Protein AF-A0A1G0XES2-F1 (afdb_monomer_lite)

Foldseek 3Di:
DFAAEPVNLVVCVVQLLVLLVVLVPDDLVPPLLQAEEEAADLVCVSSVSSVNSVLVVLVAHYDYQVVPPVADSDDDPVCVVVLLVSLVSHLAYEYEAEVCRVVDPCRVVSVVSRCVSDQLRYEYHYYYNGGPDDPDDPVNLCHWYWGQDPVRATFIGGSPDPDTDGSSCSSGDSDPPPDD

Secondary structure (DSSP, 8-state):
-B-EEHHHHHHTHHHHHHHHHHHHTS-GGGGGGGEEEEE--TT-HHHHHHHHHHHHHTT-EEE-GGG-TTS-SS--HHHHHHHHHHHHHSSEEEEEE-TTGGG-SSHHHHHHHHGGG-TTTEEEEEEESSTT-----GGGGGSEEEEE-TTS-EEEE-TT-SSPEEHHHHHH-S------

Structure (mmCIF, N/CA/C/O backbone):
data_AF-A0A1G0XES2-F1
#
_entry.id   AF-A0A1G0XES2-F1
#
loop_
_atom_site.group_PDB
_atom_site.id
_atom_site.type_symbol
_atom_site.label_atom_id
_atom_site.label_alt_id
_atom_site.label_comp_id
_atom_site.label_asym_id
_atom_site.label_entity_id
_atom_site.label_seq_id
_atom_site.pdbx_PDB_ins_code
_atom_site.Cartn_x
_atom_site.Cartn_y
_atom_site.Cartn_z
_atom_site.occupancy
_atom_site.B_iso_or_equiv
_atom_site.auth_seq_id
_atom_site.auth_comp_id
_atom_site.auth_asym_id
_atom_site.auth_atom_id
_atom_site.pdbx_PDB_model_num
ATOM 1 N N . MET A 1 1 ? -3.838 10.984 14.958 1.00 68.31 1 MET A N 1
ATOM 2 C CA . MET A 1 1 ? -4.054 10.019 13.854 1.00 68.31 1 MET A CA 1
ATOM 3 C C . MET A 1 1 ? -3.359 8.738 14.269 1.00 68.31 1 MET A C 1
ATOM 5 O O . MET A 1 1 ? -2.354 8.855 14.949 1.00 68.31 1 MET A O 1
ATOM 9 N N . ALA A 1 2 ? -3.888 7.555 13.957 1.00 83.44 2 ALA A N 1
ATOM 10 C CA . ALA A 1 2 ? -3.233 6.303 14.342 1.00 83.44 2 ALA A CA 1
ATOM 11 C C . ALA A 1 2 ? -2.832 5.511 13.093 1.00 83.44 2 ALA A C 1
ATOM 13 O O . ALA A 1 2 ? -3.664 5.264 12.220 1.00 83.44 2 ALA A O 1
ATOM 14 N N . TYR A 1 3 ? -1.556 5.140 13.014 1.00 90.44 3 TYR A N 1
ATOM 15 C CA . TYR A 1 3 ? -0.950 4.490 11.850 1.00 90.44 3 TYR A CA 1
ATOM 16 C C . TYR A 1 3 ? -0.703 2.992 12.065 1.00 90.44 3 TYR A C 1
ATOM 18 O O . TYR A 1 3 ? -0.857 2.468 13.174 1.00 90.44 3 TYR A O 1
ATOM 26 N N . LEU A 1 4 ? -0.318 2.301 10.988 1.00 92.38 4 LEU A N 1
ATOM 27 C CA . LEU A 1 4 ? 0.080 0.896 11.032 1.00 92.38 4 LEU A CA 1
ATOM 28 C C . LEU A 1 4 ? 1.401 0.766 11.783 1.00 92.38 4 LEU A C 1
ATOM 30 O O . LEU A 1 4 ? 2.346 1.501 11.503 1.00 92.38 4 LEU A O 1
ATOM 34 N N . THR A 1 5 ? 1.467 -0.167 12.733 1.00 93.19 5 THR A N 1
ATOM 35 C CA . THR A 1 5 ? 2.674 -0.382 13.534 1.00 93.19 5 THR A CA 1
ATOM 36 C C . THR A 1 5 ? 3.339 -1.717 13.252 1.00 93.19 5 THR A C 1
ATOM 38 O O . THR A 1 5 ? 2.673 -2.693 12.898 1.00 93.19 5 THR A O 1
ATOM 41 N N . PHE A 1 6 ? 4.655 -1.777 13.466 1.00 91.94 6 PHE A N 1
ATOM 42 C CA . PHE A 1 6 ? 5.394 -3.043 13.446 1.00 91.94 6 PHE A CA 1
ATOM 43 C C . PHE A 1 6 ? 4.804 -4.047 14.441 1.00 91.94 6 PHE A C 1
ATOM 45 O O . PHE A 1 6 ? 4.572 -5.195 14.079 1.00 91.94 6 PHE A O 1
ATOM 52 N N . ASP A 1 7 ? 4.466 -3.602 15.654 1.00 92.75 7 ASP A N 1
ATOM 53 C CA . ASP A 1 7 ? 3.835 -4.445 16.674 1.00 92.75 7 ASP A CA 1
ATOM 54 C C . ASP A 1 7 ? 2.510 -5.047 16.205 1.00 92.75 7 ASP A C 1
ATOM 56 O O . ASP A 1 7 ? 2.271 -6.236 16.406 1.00 92.75 7 ASP A O 1
ATOM 60 N N . TYR A 1 8 ? 1.667 -4.257 15.532 1.00 92.81 8 TYR A N 1
ATOM 61 C CA . TYR A 1 8 ? 0.403 -4.745 14.984 1.00 92.81 8 TYR A CA 1
ATOM 62 C C . TYR A 1 8 ? 0.630 -5.860 13.956 1.00 92.81 8 TYR A C 1
ATOM 64 O O . TYR A 1 8 ? -0.039 -6.892 14.005 1.00 92.81 8 TYR A O 1
ATOM 72 N N . LEU A 1 9 ? 1.592 -5.676 13.048 1.00 94.19 9 LEU A N 1
ATOM 73 C CA . LEU A 1 9 ? 1.933 -6.682 12.040 1.00 94.19 9 LEU A CA 1
ATOM 74 C C . LEU A 1 9 ? 2.565 -7.928 12.671 1.00 94.19 9 LEU A C 1
ATOM 76 O O . LEU A 1 9 ? 2.219 -9.045 12.299 1.00 94.19 9 LEU A O 1
ATOM 80 N N . ASN A 1 10 ? 3.446 -7.755 13.656 1.00 92.62 10 ASN A N 1
ATOM 81 C CA . ASN A 1 10 ? 4.134 -8.856 14.327 1.00 92.62 10 ASN A CA 1
ATOM 82 C C . ASN A 1 10 ? 3.172 -9.723 15.145 1.00 92.62 10 ASN A C 1
ATOM 84 O O . ASN A 1 10 ? 3.224 -10.948 15.043 1.00 92.62 10 ASN A O 1
ATOM 88 N N . GLN A 1 11 ? 2.248 -9.110 15.891 1.00 93.75 11 GLN A N 1
ATOM 89 C CA . GLN A 1 11 ? 1.228 -9.829 16.664 1.00 93.75 11 GLN A CA 1
ATOM 90 C C . GLN A 1 11 ? 0.288 -10.655 15.778 1.00 93.75 11 GLN A C 1
ATOM 92 O O . GLN A 1 11 ? -0.232 -11.679 16.217 1.00 93.75 11 GLN A O 1
ATOM 97 N N . ARG A 1 12 ? 0.076 -10.227 14.528 1.00 94.81 12 ARG A N 1
ATOM 98 C CA . ARG A 1 12 ? -0.816 -10.889 13.564 1.00 94.81 12 ARG A CA 1
ATOM 99 C C . ARG A 1 12 ? -0.072 -11.698 12.496 1.00 94.81 12 ARG A C 1
ATOM 101 O O . ARG A 1 12 ? -0.717 -12.262 11.621 1.00 94.81 12 ARG A O 1
ATOM 108 N N . SER A 1 13 ? 1.257 -11.791 12.577 1.00 92.19 13 SER A N 1
ATOM 109 C CA . SER A 1 13 ? 2.140 -12.330 11.529 1.00 92.19 13 SER A CA 1
ATOM 110 C C . SER A 1 13 ? 1.703 -13.702 11.002 1.00 92.19 13 SER A C 1
ATOM 112 O O . SER A 1 13 ? 1.692 -13.908 9.795 1.00 92.19 13 SER A O 1
ATOM 114 N N . GLY A 1 14 ? 1.271 -14.621 11.877 1.00 91.06 14 GLY A N 1
ATOM 115 C CA . GLY A 1 14 ? 0.780 -15.941 11.457 1.00 91.06 14 GLY A CA 1
ATOM 116 C C . GLY A 1 14 ? -0.432 -15.865 10.521 1.00 91.06 14 GLY A C 1
ATOM 117 O O . GLY A 1 14 ? -0.387 -16.395 9.418 1.00 91.06 14 GLY A O 1
ATOM 118 N N . ILE A 1 15 ? -1.471 -15.131 10.931 1.00 92.12 15 ILE A N 1
ATOM 119 C CA . ILE A 1 15 ? -2.714 -14.971 10.158 1.00 92.12 15 ILE A CA 1
ATOM 120 C C . ILE A 1 15 ? -2.451 -14.178 8.870 1.00 92.12 15 ILE A C 1
ATOM 122 O O . ILE A 1 15 ? -2.972 -14.515 7.813 1.00 92.12 15 ILE A O 1
ATOM 126 N N . LEU A 1 16 ? -1.608 -13.142 8.936 1.00 92.56 16 LEU A N 1
ATOM 127 C CA . LEU A 1 16 ? -1.286 -12.316 7.770 1.00 92.56 16 LEU A CA 1
ATOM 128 C C . LEU A 1 16 ? -0.490 -13.093 6.713 1.00 92.56 16 LEU A C 1
ATOM 130 O O . LEU A 1 16 ? -0.728 -12.910 5.522 1.00 92.56 16 LEU A O 1
ATOM 134 N N . LYS A 1 17 ? 0.423 -13.977 7.128 1.00 88.69 17 LYS A N 1
ATOM 135 C CA . LYS A 1 17 ? 1.141 -14.868 6.207 1.00 88.69 17 LYS A CA 1
ATOM 136 C C . LYS A 1 17 ? 0.213 -15.895 5.571 1.00 88.69 17 LYS A C 1
ATOM 138 O O . LYS A 1 17 ? 0.288 -16.094 4.367 1.00 88.69 17 LYS A O 1
ATOM 143 N N . GLU A 1 18 ? -0.700 -16.471 6.345 1.00 87.25 18 GLU A N 1
ATOM 144 C CA . GLU A 1 18 ? -1.714 -17.384 5.814 1.00 87.25 18 GLU A CA 1
ATOM 145 C C . GLU A 1 18 ? -2.629 -16.675 4.799 1.00 87.25 18 GLU A C 1
ATOM 147 O O . GLU A 1 18 ? -2.887 -17.192 3.714 1.00 87.25 18 GLU A O 1
ATOM 152 N N . ALA A 1 19 ? -3.077 -15.452 5.104 1.00 85.19 19 ALA A N 1
ATOM 153 C CA . ALA A 1 19 ? -3.849 -14.630 4.171 1.00 85.19 19 ALA A CA 1
ATOM 154 C C . ALA A 1 19 ? -3.066 -14.338 2.879 1.00 85.19 19 ALA A C 1
ATOM 156 O O . ALA A 1 19 ? -3.638 -14.407 1.788 1.00 85.19 19 ALA A O 1
ATOM 157 N N . PHE A 1 20 ? -1.763 -14.063 3.009 1.00 84.00 20 PHE A N 1
ATOM 158 C CA . PHE A 1 20 ? -0.848 -13.881 1.887 1.00 84.00 20 PHE A CA 1
ATOM 159 C C . PHE A 1 20 ? -0.747 -15.117 0.992 1.00 84.00 20 PHE A C 1
ATOM 161 O O . PHE A 1 20 ? -0.951 -15.009 -0.218 1.00 84.00 20 PHE A O 1
ATOM 168 N N . GLU A 1 21 ? -0.494 -16.282 1.582 1.00 82.94 21 GLU A N 1
ATOM 169 C CA . GLU A 1 21 ? -0.349 -17.558 0.874 1.00 82.94 21 GLU A CA 1
ATOM 170 C C . GLU A 1 21 ? -1.656 -18.002 0.202 1.00 82.94 21 GLU A C 1
ATOM 172 O O . GLU A 1 21 ? -1.666 -18.420 -0.955 1.00 82.94 21 GLU A O 1
ATOM 177 N N . ASN A 1 22 ? -2.791 -17.841 0.884 1.00 76.88 22 ASN A N 1
ATOM 178 C CA . ASN A 1 22 ? -4.092 -18.217 0.336 1.00 76.88 22 ASN A CA 1
ATOM 179 C C . ASN A 1 22 ? -4.499 -17.347 -0.860 1.00 76.88 22 ASN A C 1
ATOM 181 O O . ASN A 1 22 ? -5.177 -17.832 -1.766 1.00 76.88 22 ASN A O 1
ATOM 185 N N . ARG A 1 23 ? -4.109 -16.062 -0.882 1.00 68.75 23 ARG A N 1
ATOM 186 C CA . ARG A 1 23 ? -4.413 -15.165 -2.008 1.00 68.75 23 ARG A CA 1
ATOM 187 C C . ARG A 1 23 ? -3.409 -15.226 -3.147 1.00 68.75 23 ARG A C 1
ATOM 189 O O . ARG A 1 23 ? -3.826 -15.007 -4.280 1.00 68.75 23 ARG A O 1
ATOM 196 N N . SER A 1 24 ? -2.134 -15.515 -2.888 1.00 60.09 24 SER A N 1
ATOM 197 C CA . SER A 1 24 ? -1.142 -15.700 -3.956 1.00 60.09 24 SER A CA 1
ATOM 198 C C . SER A 1 24 ? -1.449 -16.919 -4.835 1.00 60.09 24 SER A C 1
ATOM 200 O O . SER A 1 24 ? -1.002 -16.972 -5.976 1.00 60.09 24 SER A O 1
ATOM 202 N N . MET A 1 25 ? -2.270 -17.853 -4.340 1.00 50.31 25 MET A N 1
ATOM 203 C CA . MET A 1 25 ? -2.767 -19.011 -5.087 1.00 50.31 25 MET A CA 1
ATOM 204 C C . MET A 1 25 ? -3.908 -18.687 -6.078 1.00 50.31 25 MET A C 1
ATOM 206 O O . MET A 1 25 ? -4.251 -19.533 -6.904 1.00 50.31 25 MET A O 1
ATOM 210 N N . TYR A 1 26 ? -4.508 -17.489 -6.035 1.00 52.50 26 TYR A N 1
ATOM 211 C CA . TYR A 1 26 ? -5.476 -17.061 -7.052 1.00 52.50 26 TYR A CA 1
ATOM 212 C C . TYR A 1 26 ? -4.728 -16.527 -8.277 1.00 52.50 26 TYR A C 1
ATOM 214 O O . TYR A 1 26 ? -3.913 -15.613 -8.153 1.00 52.50 26 TYR A O 1
ATOM 222 N N . ASN A 1 27 ? -5.028 -17.066 -9.466 1.00 50.72 27 ASN A N 1
ATOM 223 C CA . ASN A 1 27 ? -4.492 -16.552 -10.727 1.00 50.72 27 ASN A CA 1
ATOM 224 C C . ASN A 1 27 ? -4.812 -15.059 -10.836 1.00 50.72 27 ASN A C 1
ATOM 226 O O . ASN A 1 27 ? -5.971 -14.657 -10.944 1.00 50.72 27 ASN A O 1
ATOM 230 N N . PHE A 1 28 ? -3.769 -14.232 -10.805 1.00 54.94 28 PHE A N 1
ATOM 231 C CA . PHE A 1 28 ? -3.894 -12.780 -10.865 1.00 54.94 28 PHE A CA 1
ATOM 232 C C . PHE A 1 28 ? -4.566 -12.297 -12.166 1.00 54.94 28 PHE A C 1
ATOM 234 O O . PHE A 1 28 ? -5.020 -11.151 -12.205 1.00 54.94 28 PHE A O 1
ATOM 241 N N . ASP A 1 29 ? -4.659 -13.141 -13.198 1.00 53.06 29 ASP A N 1
ATOM 242 C CA . ASP A 1 29 ? -5.157 -12.828 -14.545 1.00 53.06 29 ASP A CA 1
ATOM 243 C C . ASP A 1 29 ? -6.585 -12.249 -14.599 1.00 53.06 29 ASP A C 1
ATOM 245 O O . ASP A 1 29 ? -6.855 -11.416 -15.460 1.00 53.06 29 ASP A O 1
ATOM 249 N N . ASP A 1 30 ? -7.478 -12.573 -13.656 1.00 49.09 30 ASP A N 1
ATOM 250 C CA . ASP A 1 30 ? -8.887 -12.134 -13.726 1.00 49.09 30 ASP A CA 1
ATOM 251 C C . ASP A 1 30 ? -9.141 -10.676 -13.272 1.00 49.09 30 ASP A C 1
ATOM 253 O O . ASP A 1 30 ? -10.228 -10.138 -13.488 1.00 49.09 30 ASP A O 1
ATOM 257 N N . PHE A 1 31 ? -8.162 -9.996 -12.653 1.00 54.66 31 PHE A N 1
ATOM 258 C CA . PHE A 1 31 ? -8.395 -8.707 -11.971 1.00 54.66 31 PHE A CA 1
ATOM 259 C C . PHE A 1 31 ? -7.351 -7.613 -12.241 1.00 54.66 31 PHE A C 1
ATOM 261 O O . PHE A 1 31 ? -7.173 -6.738 -11.391 1.00 54.66 31 PHE A O 1
ATOM 268 N N . GLU A 1 32 ? -6.679 -7.606 -13.401 1.00 58.94 32 GLU A N 1
ATOM 269 C CA . GLU A 1 32 ? -5.736 -6.531 -13.799 1.00 58.94 32 GLU A CA 1
ATOM 270 C C . GLU A 1 32 ? -6.285 -5.122 -13.458 1.00 58.94 32 GLU A C 1
ATOM 272 O O . GLU A 1 32 ? -5.616 -4.329 -12.798 1.00 58.94 32 GLU A O 1
ATOM 277 N N . GLN A 1 33 ? -7.566 -4.874 -13.766 1.00 61.12 33 GLN A N 1
ATOM 278 C CA . GLN A 1 33 ? -8.276 -3.594 -13.592 1.00 61.12 33 GLN A CA 1
ATOM 279 C C . GLN A 1 33 ? -8.523 -3.155 -12.133 1.00 61.12 33 GLN A C 1
ATOM 281 O O . GLN A 1 33 ? -8.987 -2.040 -11.917 1.00 61.12 33 GLN A O 1
ATOM 286 N N . ASN A 1 34 ? -8.248 -3.994 -11.127 1.00 78.00 34 ASN A N 1
ATOM 287 C CA . ASN A 1 34 ? -8.460 -3.674 -9.705 1.00 78.00 34 ASN A CA 1
ATOM 288 C C . ASN A 1 34 ? -7.201 -3.867 -8.845 1.00 78.00 34 ASN A C 1
ATOM 290 O O . ASN A 1 34 ? -7.272 -3.758 -7.618 1.00 78.00 34 ASN A O 1
ATOM 294 N N . ARG A 1 35 ? -6.040 -4.143 -9.455 1.00 88.69 35 ARG A N 1
ATOM 295 C CA . ARG A 1 35 ? -4.802 -4.335 -8.692 1.00 88.69 35 ARG A CA 1
ATOM 296 C C . ARG A 1 35 ? -4.298 -3.030 -8.078 1.00 88.69 35 ARG A C 1
ATOM 298 O O . ARG A 1 35 ? -4.451 -1.942 -8.639 1.00 88.69 35 ARG A O 1
ATOM 305 N N . VAL A 1 36 ? -3.655 -3.160 -6.927 1.00 92.44 36 VAL A N 1
ATOM 306 C CA . VAL A 1 36 ? -2.964 -2.079 -6.227 1.00 92.44 36 VAL A CA 1
ATOM 307 C C . VAL A 1 36 ? -1.475 -2.385 -6.261 1.00 92.44 36 VAL A C 1
ATOM 309 O O . VAL A 1 36 ? -1.039 -3.403 -5.725 1.00 92.44 36 VAL A O 1
ATOM 312 N N . PHE A 1 37 ? -0.695 -1.504 -6.877 1.00 93.25 37 PHE A N 1
ATOM 313 C CA . PHE A 1 37 ? 0.759 -1.601 -6.853 1.00 93.25 37 PHE A CA 1
ATOM 314 C C . PHE A 1 37 ? 1.280 -1.189 -5.471 1.00 93.25 37 PHE A C 1
ATOM 316 O O . PHE A 1 37 ? 0.964 -0.090 -5.011 1.00 93.25 37 PHE A O 1
ATOM 323 N N . LEU A 1 38 ? 2.075 -2.041 -4.819 1.00 94.19 38 LEU A N 1
ATOM 324 C CA . LEU A 1 38 ? 2.714 -1.747 -3.535 1.00 94.19 38 LEU A CA 1
ATOM 325 C C . LEU A 1 38 ? 4.195 -1.391 -3.726 1.00 94.19 38 LEU A C 1
ATOM 327 O O . LEU A 1 38 ? 5.067 -2.260 -3.770 1.00 94.19 38 LEU A O 1
ATOM 331 N N . SER A 1 39 ? 4.478 -0.091 -3.773 1.00 92.44 39 SER A N 1
ATOM 332 C CA . SER A 1 39 ? 5.839 0.444 -3.719 1.00 92.44 39 SER A CA 1
ATOM 333 C C . SER A 1 39 ? 6.396 0.321 -2.305 1.00 92.44 39 SER A C 1
ATOM 335 O O . SER A 1 39 ? 5.748 0.697 -1.323 1.00 92.44 39 SER A O 1
ATOM 337 N N . HIS A 1 40 ? 7.602 -0.223 -2.191 1.00 90.50 40 HIS A N 1
ATOM 338 C CA . HIS A 1 40 ? 8.270 -0.449 -0.917 1.00 90.50 40 HIS A CA 1
ATOM 339 C C . HIS A 1 40 ? 9.790 -0.506 -1.110 1.00 90.50 40 HIS A C 1
ATOM 341 O O . HIS A 1 40 ? 10.318 -0.500 -2.221 1.00 90.50 40 HIS A O 1
ATOM 347 N N . ARG A 1 41 ? 10.534 -0.554 -0.005 1.00 85.88 41 ARG A N 1
ATOM 348 C CA . ARG A 1 41 ? 11.977 -0.790 -0.060 1.00 85.88 41 ARG A CA 1
ATOM 349 C C . ARG A 1 41 ? 12.228 -2.281 -0.240 1.00 85.88 41 ARG A C 1
ATOM 351 O O . ARG A 1 41 ? 11.929 -3.049 0.662 1.00 85.88 41 ARG A O 1
ATOM 358 N N . HIS A 1 42 ? 12.903 -2.662 -1.319 1.00 79.38 42 HIS A N 1
ATOM 359 C CA . HIS A 1 42 ? 13.205 -4.061 -1.654 1.00 79.38 42 HIS A CA 1
ATOM 360 C C . HIS A 1 42 ? 13.911 -4.873 -0.543 1.00 79.38 42 HIS A C 1
ATOM 362 O O . HIS A 1 42 ? 13.874 -6.091 -0.539 1.00 79.38 42 HIS A O 1
ATOM 368 N N . ARG A 1 43 ? 14.569 -4.228 0.430 1.00 78.38 43 ARG A N 1
ATOM 369 C CA . ARG A 1 43 ? 15.200 -4.910 1.580 1.00 78.38 43 ARG A CA 1
ATOM 370 C C . ARG A 1 43 ? 14.236 -5.240 2.727 1.00 78.38 43 ARG A C 1
ATOM 372 O O . ARG A 1 43 ? 14.640 -5.919 3.663 1.00 78.38 43 ARG A O 1
ATOM 379 N N . ASP A 1 44 ? 12.994 -4.771 2.666 1.00 81.69 44 ASP A N 1
ATOM 380 C CA . ASP A 1 44 ? 11.998 -4.898 3.734 1.00 81.69 44 ASP A CA 1
ATOM 381 C C . ASP A 1 44 ? 11.039 -6.094 3.471 1.00 81.69 44 ASP A C 1
ATOM 383 O O . ASP A 1 44 ? 9.888 -6.081 3.900 1.00 81.69 44 ASP A O 1
ATOM 387 N N . ILE A 1 45 ? 11.492 -7.142 2.764 1.00 82.19 45 ILE A N 1
ATOM 388 C CA . ILE A 1 45 ? 10.648 -8.244 2.240 1.00 82.19 45 ILE A CA 1
ATOM 389 C C . ILE A 1 45 ? 9.782 -8.901 3.323 1.00 82.19 45 ILE A C 1
ATOM 391 O O . ILE A 1 45 ? 8.582 -9.098 3.125 1.00 82.19 45 ILE A O 1
ATOM 395 N N . ASP A 1 46 ? 10.359 -9.232 4.480 1.00 84.19 46 ASP A N 1
ATOM 396 C CA . ASP A 1 46 ? 9.635 -9.974 5.520 1.00 84.19 46 ASP A CA 1
ATOM 397 C C . ASP A 1 46 ? 8.457 -9.188 6.096 1.00 84.19 46 ASP A C 1
ATOM 399 O O . ASP A 1 46 ? 7.376 -9.742 6.302 1.00 84.19 46 ASP A O 1
ATOM 403 N N . ILE A 1 47 ? 8.639 -7.884 6.318 1.00 88.38 47 ILE A N 1
ATOM 404 C CA . ILE A 1 47 ? 7.554 -7.035 6.809 1.00 88.38 47 ILE A CA 1
ATOM 405 C C . ILE A 1 47 ? 6.541 -6.742 5.699 1.00 88.38 47 ILE A C 1
ATOM 407 O O . ILE A 1 47 ? 5.343 -6.661 5.967 1.00 88.38 47 ILE A O 1
ATOM 411 N N . VAL A 1 48 ? 6.994 -6.668 4.445 1.00 89.94 48 VAL A N 1
ATOM 412 C CA . VAL A 1 48 ? 6.130 -6.453 3.279 1.00 89.94 48 VAL A CA 1
ATOM 413 C C . VAL A 1 48 ? 5.159 -7.614 3.088 1.00 89.94 48 VAL A C 1
ATOM 415 O O . VAL A 1 48 ? 3.995 -7.357 2.802 1.00 89.94 48 VAL A O 1
ATOM 418 N N . LYS A 1 49 ? 5.557 -8.868 3.338 1.00 90.00 49 LYS A N 1
ATOM 419 C CA . LYS A 1 49 ? 4.626 -10.016 3.321 1.00 90.00 49 LYS A CA 1
ATOM 420 C C . LYS A 1 49 ? 3.453 -9.824 4.287 1.00 90.00 49 LYS A C 1
ATOM 422 O O . LYS A 1 49 ? 2.300 -10.008 3.904 1.00 90.00 49 LYS A O 1
ATOM 427 N N . ASN A 1 50 ? 3.731 -9.370 5.510 1.00 93.38 50 ASN A N 1
ATOM 428 C CA . ASN A 1 50 ? 2.684 -9.075 6.491 1.00 93.38 50 ASN A CA 1
ATOM 429 C C . ASN A 1 50 ? 1.806 -7.890 6.055 1.00 93.38 50 ASN A C 1
ATOM 431 O O . ASN A 1 50 ? 0.593 -7.920 6.250 1.00 93.38 50 ASN A O 1
ATOM 435 N N . VAL A 1 51 ? 2.392 -6.856 5.439 1.00 95.00 51 VAL A N 1
ATOM 436 C CA . VAL A 1 51 ? 1.637 -5.720 4.877 1.00 95.00 51 VAL A CA 1
ATOM 437 C C . VAL A 1 51 ? 0.716 -6.171 3.742 1.00 95.00 51 VAL A C 1
ATOM 439 O O . VAL A 1 51 ? -0.436 -5.744 3.690 1.00 95.00 51 VAL A O 1
ATOM 442 N N . ILE A 1 52 ? 1.191 -7.047 2.855 1.00 92.94 52 ILE A N 1
ATOM 443 C CA . ILE A 1 52 ? 0.383 -7.604 1.767 1.00 92.94 52 ILE A CA 1
ATOM 444 C C . ILE A 1 52 ? -0.791 -8.391 2.349 1.00 92.94 52 ILE A C 1
ATOM 446 O O . ILE A 1 52 ? -1.931 -8.091 2.003 1.00 92.94 52 ILE A O 1
ATOM 450 N N . GLY A 1 53 ? -0.530 -9.311 3.284 1.00 92.75 53 GLY A N 1
ATOM 451 C CA . GLY A 1 53 ? -1.580 -10.057 3.980 1.00 92.75 53 GLY A CA 1
ATOM 452 C C . GLY A 1 53 ? -2.618 -9.137 4.625 1.00 92.75 53 GLY A C 1
ATOM 453 O O . GLY A 1 53 ? -3.817 -9.349 4.479 1.00 92.75 53 GLY A O 1
ATOM 454 N N . PHE A 1 54 ? -2.174 -8.044 5.251 1.00 95.38 54 PHE A N 1
ATOM 455 C CA . PHE A 1 54 ? -3.058 -7.050 5.867 1.00 95.38 54 PHE A CA 1
ATOM 456 C C . PHE A 1 54 ? -3.976 -6.368 4.843 1.00 95.38 54 PHE A C 1
ATOM 458 O O . PHE A 1 54 ? -5.181 -6.248 5.061 1.00 95.38 54 PHE A O 1
ATOM 465 N N . LEU A 1 55 ? -3.429 -5.932 3.708 1.00 94.62 55 LEU A N 1
ATO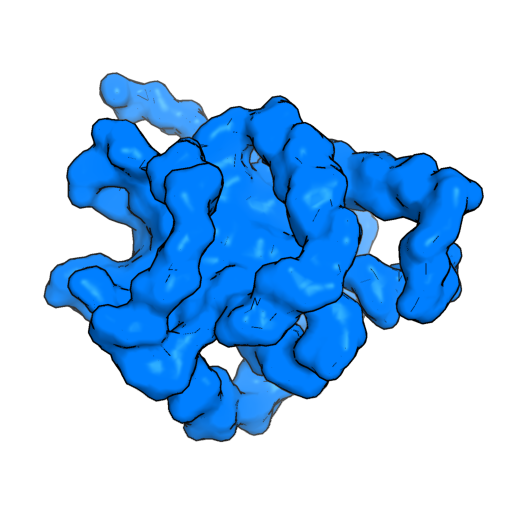M 466 C CA . LEU A 1 55 ? -4.218 -5.305 2.647 1.00 94.62 55 LEU A CA 1
ATOM 467 C C . LEU A 1 55 ? -5.167 -6.308 1.969 1.00 94.62 55 LEU A C 1
ATOM 469 O O . LEU A 1 55 ? -6.270 -5.944 1.559 1.00 94.62 55 LEU A O 1
ATOM 473 N N . GLN A 1 56 ? -4.761 -7.571 1.878 1.00 91.44 56 GLN A N 1
ATOM 474 C CA . GLN A 1 56 ? -5.552 -8.657 1.310 1.00 91.44 56 GLN A CA 1
ATOM 475 C C . GLN A 1 56 ? -6.709 -9.091 2.215 1.00 91.44 56 GLN A C 1
ATOM 477 O O . GLN A 1 56 ? -7.811 -9.307 1.709 1.00 91.44 56 GLN A O 1
ATOM 482 N N . GLU A 1 57 ? -6.517 -9.143 3.537 1.00 91.88 57 GLU A N 1
ATOM 483 C CA . GLU A 1 57 ? -7.613 -9.316 4.506 1.00 91.88 57 GLU A CA 1
ATOM 484 C C . GLU A 1 57 ? -8.689 -8.236 4.338 1.00 91.88 57 GLU A C 1
ATOM 486 O O . GLU A 1 57 ? -9.879 -8.489 4.517 1.00 91.88 57 GLU A O 1
ATOM 491 N N . LEU A 1 58 ? -8.276 -7.029 3.945 1.00 91.94 58 LEU A N 1
ATOM 492 C CA . LEU A 1 58 ? -9.161 -5.900 3.671 1.00 91.94 58 LEU A CA 1
ATOM 493 C C . LEU A 1 58 ? -9.748 -5.902 2.253 1.00 91.94 58 LEU A C 1
ATOM 495 O O . LEU A 1 58 ? -10.397 -4.936 1.856 1.00 91.94 58 LEU A O 1
ATOM 499 N N . GLY A 1 59 ? -9.546 -6.966 1.478 1.00 89.00 59 GLY A N 1
ATOM 500 C CA . GLY A 1 59 ? -10.123 -7.101 0.145 1.00 8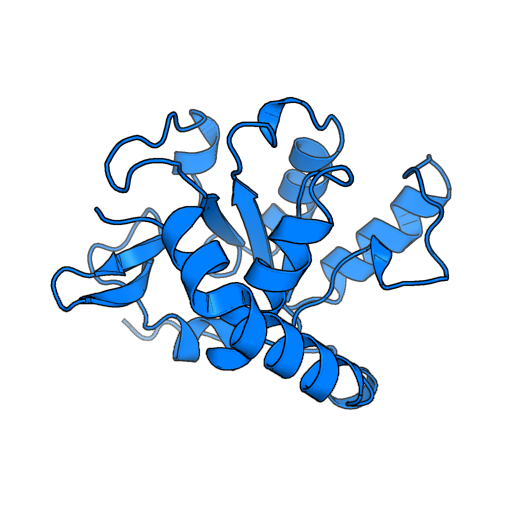9.00 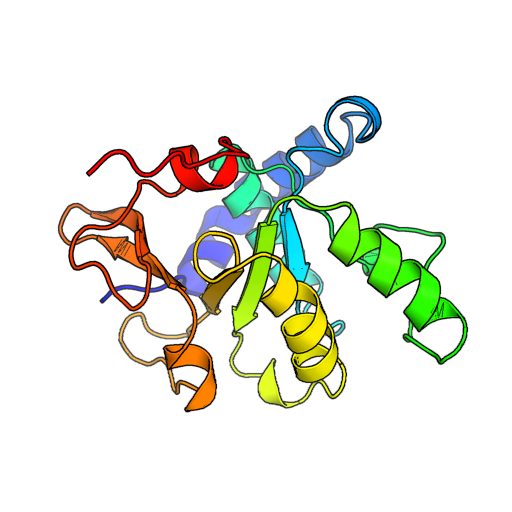59 GLY A CA 1
ATOM 501 C C . GLY A 1 59 ? -9.164 -6.778 -1.002 1.00 89.00 59 GLY A C 1
ATOM 502 O O . GLY A 1 59 ? -9.456 -7.165 -2.130 1.00 89.00 59 GLY A O 1
ATOM 503 N N . GLY A 1 60 ? -8.008 -6.155 -0.753 1.00 90.06 60 GLY A N 1
ATOM 504 C CA . GLY A 1 60 ? -7.128 -5.613 -1.795 1.00 90.06 60 GLY A CA 1
ATOM 505 C C . GLY A 1 60 ? -6.341 -6.650 -2.600 1.00 90.06 60 GLY A C 1
ATOM 506 O O . GLY A 1 60 ? -5.681 -7.525 -2.041 1.00 90.06 60 GLY A O 1
ATOM 507 N N . THR A 1 61 ? -6.367 -6.539 -3.927 1.00 89.94 61 THR A N 1
ATOM 508 C CA . THR A 1 61 ? -5.542 -7.364 -4.827 1.00 89.94 61 THR A CA 1
ATOM 509 C C . THR A 1 61 ? -4.192 -6.686 -5.029 1.00 89.94 61 THR A C 1
ATOM 511 O O . THR A 1 61 ? -4.093 -5.709 -5.766 1.00 89.94 61 THR A O 1
ATOM 514 N N . ILE A 1 62 ? -3.159 -7.160 -4.333 1.00 89.88 62 ILE A N 1
ATOM 515 C CA . ILE A 1 62 ? -1.873 -6.458 -4.246 1.00 89.88 62 ILE A CA 1
ATOM 516 C C . ILE A 1 62 ? -0.868 -7.034 -5.232 1.00 89.88 62 ILE A C 1
ATOM 518 O O . ILE A 1 62 ? -0.627 -8.237 -5.239 1.00 89.88 62 ILE A O 1
ATOM 522 N N . TYR A 1 63 ? -0.271 -6.153 -6.027 1.00 87.62 63 TYR A N 1
ATOM 523 C CA . TYR A 1 63 ? 0.870 -6.452 -6.877 1.00 87.62 63 TYR A CA 1
ATOM 524 C C . TYR A 1 63 ? 2.148 -5.914 -6.226 1.00 87.62 63 TYR A C 1
ATOM 526 O O . TYR A 1 63 ? 2.174 -4.773 -5.758 1.00 87.62 63 TYR A O 1
ATOM 534 N N . VAL A 1 64 ? 3.213 -6.712 -6.229 1.00 84.00 64 VAL A N 1
ATOM 535 C CA . VAL A 1 64 ? 4.540 -6.315 -5.750 1.00 84.00 64 VAL A CA 1
ATOM 536 C C . VAL A 1 64 ? 5.611 -6.901 -6.670 1.00 84.00 64 VAL A C 1
ATOM 538 O O . VAL A 1 64 ? 5.447 -7.997 -7.197 1.00 84.00 64 VAL A O 1
ATOM 541 N N . ASP A 1 65 ? 6.686 -6.152 -6.886 1.00 73.12 65 ASP A N 1
ATOM 542 C CA . ASP A 1 65 ? 7.735 -6.448 -7.865 1.00 73.12 65 ASP A CA 1
ATOM 543 C C . ASP A 1 65 ? 8.516 -7.743 -7.584 1.00 73.12 65 ASP A C 1
ATOM 545 O O . ASP A 1 65 ? 8.727 -8.516 -8.508 1.00 73.12 65 ASP A O 1
ATOM 549 N N . TYR A 1 66 ? 8.890 -8.036 -6.335 1.00 69.44 66 TYR A N 1
ATOM 550 C CA . TYR A 1 66 ? 9.673 -9.242 -6.009 1.00 69.44 66 TYR A CA 1
ATOM 551 C C . TYR A 1 66 ? 8.889 -10.563 -6.122 1.00 69.44 66 TYR A C 1
ATOM 553 O O . TYR A 1 66 ? 9.486 -11.629 -5.995 1.00 69.44 66 TYR A O 1
ATOM 561 N N . LEU A 1 67 ? 7.562 -10.512 -6.294 1.00 61.09 67 LEU A N 1
ATOM 562 C CA . LEU A 1 67 ? 6.748 -11.700 -6.585 1.00 61.09 67 LEU A CA 1
ATOM 563 C C . LEU A 1 67 ? 6.625 -11.970 -8.091 1.00 61.09 67 LEU A C 1
ATOM 565 O O . LEU A 1 67 ? 6.047 -12.985 -8.469 1.00 61.09 67 LEU A O 1
ATOM 569 N N . ASP A 1 68 ? 7.119 -11.068 -8.943 1.00 60.91 68 ASP A N 1
ATOM 570 C CA . ASP A 1 68 ? 7.181 -11.278 -10.387 1.00 60.91 68 ASP A CA 1
ATOM 571 C C . ASP A 1 68 ? 8.568 -11.836 -10.733 1.00 60.91 68 ASP A C 1
ATOM 573 O O . ASP A 1 68 ? 9.543 -11.090 -10.812 1.00 60.91 68 ASP A O 1
ATOM 577 N N . ASP A 1 69 ? 8.650 -13.152 -10.955 1.00 54.81 69 ASP A N 1
ATOM 578 C CA . ASP A 1 69 ? 9.884 -13.871 -11.324 1.00 54.81 69 ASP A CA 1
ATOM 579 C C . ASP A 1 69 ? 10.539 -13.337 -12.620 1.00 54.81 69 ASP A C 1
ATOM 581 O O . ASP A 1 69 ? 11.668 -13.698 -12.960 1.00 54.81 69 ASP A O 1
ATOM 585 N N . VAL A 1 70 ? 9.837 -12.478 -13.371 1.00 55.31 70 VAL A N 1
ATOM 586 C CA . VAL A 1 70 ? 10.329 -11.814 -14.586 1.00 55.31 70 VAL A CA 1
ATOM 587 C C . VAL A 1 70 ? 11.139 -10.546 -14.263 1.00 55.31 70 VAL A C 1
ATOM 589 O O . VAL A 1 70 ? 11.865 -10.040 -15.125 1.00 55.31 70 VAL A O 1
ATOM 592 N N . LEU A 1 71 ? 11.054 -10.017 -13.037 1.00 55.03 71 LEU A N 1
ATOM 593 C CA . LEU A 1 71 ? 11.802 -8.838 -12.600 1.00 55.03 71 LEU A CA 1
ATOM 594 C C . LEU A 1 71 ? 13.107 -9.251 -11.887 1.00 55.03 71 LEU A C 1
ATOM 596 O O . LEU A 1 71 ? 13.078 -10.036 -10.945 1.00 55.03 71 LEU A O 1
ATOM 600 N N . PRO A 1 72 ? 14.278 -8.725 -12.290 1.00 54.75 72 PRO A N 1
ATOM 601 C CA . PRO A 1 72 ? 15.529 -8.991 -11.596 1.00 54.75 72 PRO A CA 1
ATOM 602 C C . PRO A 1 72 ? 15.559 -8.308 -10.226 1.00 54.75 72 PRO A C 1
ATOM 604 O O . PRO A 1 72 ? 15.025 -7.213 -10.062 1.00 54.75 72 PRO A O 1
ATOM 607 N N . ASP A 1 73 ? 16.323 -8.889 -9.294 1.00 54.53 73 ASP A N 1
ATOM 608 C CA . ASP A 1 73 ? 16.547 -8.416 -7.910 1.00 54.53 73 ASP A CA 1
ATOM 609 C C . ASP A 1 73 ? 16.935 -6.930 -7.774 1.00 54.53 73 ASP A C 1
ATOM 611 O O . ASP A 1 73 ? 16.905 -6.345 -6.688 1.00 54.53 73 ASP A O 1
ATOM 615 N N . LYS A 1 74 ? 17.381 -6.300 -8.863 1.00 58.25 74 LYS A N 1
ATOM 616 C CA . LYS A 1 74 ? 17.637 -4.865 -8.922 1.00 58.25 74 LYS A CA 1
ATOM 617 C C . LYS A 1 74 ? 17.029 -4.294 -10.184 1.00 58.25 74 LYS A C 1
ATOM 619 O O . LYS A 1 74 ? 17.476 -4.621 -11.284 1.00 58.25 74 LYS A O 1
ATOM 624 N N . THR A 1 75 ? 16.119 -3.342 -10.001 1.00 62.88 75 THR A N 1
ATOM 625 C CA . THR A 1 75 ? 15.651 -2.488 -11.085 1.00 62.88 75 THR A CA 1
ATOM 626 C C . THR A 1 75 ? 16.866 -1.866 -11.774 1.00 62.88 75 THR A C 1
ATOM 628 O O . THR A 1 75 ? 17.734 -1.249 -11.151 1.00 62.88 75 THR A O 1
ATOM 631 N N . ASN A 1 76 ? 16.960 -2.100 -13.073 1.00 69.25 76 ASN A N 1
ATOM 632 C CA . ASN A 1 76 ? 17.950 -1.538 -13.977 1.00 69.25 76 ASN A CA 1
ATOM 633 C C . ASN A 1 76 ? 17.202 -0.830 -15.120 1.00 69.25 76 ASN A C 1
ATOM 635 O O . ASN A 1 76 ? 15.971 -0.797 -15.145 1.00 69.25 76 ASN A O 1
ATOM 639 N N . PHE A 1 77 ? 17.927 -0.231 -16.063 1.00 66.44 77 PHE A N 1
ATOM 640 C CA . PHE A 1 77 ? 17.298 0.510 -17.161 1.00 66.44 77 PHE A CA 1
ATOM 641 C C . PHE A 1 77 ? 16.333 -0.353 -17.996 1.00 66.44 77 PHE A C 1
ATOM 643 O O . PHE A 1 77 ? 15.256 0.106 -18.365 1.00 66.44 77 PHE A O 1
ATOM 650 N N . GLU A 1 78 ? 16.691 -1.611 -18.249 1.00 68.00 78 GLU A N 1
ATOM 651 C CA . GLU A 1 78 ? 15.897 -2.538 -19.066 1.00 68.00 78 GLU A CA 1
ATOM 652 C C . GLU A 1 78 ? 14.597 -2.946 -18.361 1.00 68.00 78 GLU A C 1
ATOM 654 O O . GLU A 1 78 ? 13.544 -3.068 -18.985 1.00 68.00 78 GLU A O 1
ATOM 659 N N . THR A 1 79 ? 14.638 -3.074 -17.036 1.00 74.62 79 THR A N 1
ATOM 660 C CA . THR A 1 79 ? 13.495 -3.527 -16.226 1.00 74.62 79 THR A CA 1
ATOM 661 C C . THR A 1 79 ? 12.628 -2.393 -15.708 1.00 74.62 79 THR A C 1
ATOM 663 O O . THR A 1 79 ? 11.467 -2.615 -15.369 1.00 74.62 79 THR A O 1
ATOM 666 N N . ALA A 1 80 ? 13.115 -1.152 -15.784 1.00 79.94 80 ALA A N 1
ATOM 667 C CA . ALA A 1 80 ? 12.313 0.043 -15.555 1.00 79.94 80 ALA A CA 1
ATOM 668 C C . ALA A 1 80 ? 11.108 0.130 -16.513 1.00 79.94 80 ALA A C 1
ATOM 670 O O . ALA A 1 80 ? 10.036 0.576 -16.111 1.00 79.94 80 ALA A O 1
ATOM 671 N N . ALA A 1 81 ? 11.242 -0.326 -17.765 1.00 83.44 81 ALA A N 1
ATOM 672 C CA . ALA A 1 81 ? 10.123 -0.355 -18.709 1.00 83.44 81 ALA A CA 1
ATOM 673 C C . ALA A 1 81 ? 9.029 -1.347 -18.275 1.00 83.44 81 ALA A C 1
ATOM 675 O O . ALA A 1 81 ? 7.845 -1.013 -18.301 1.00 83.44 81 ALA A O 1
ATOM 676 N N . ILE A 1 82 ? 9.429 -2.538 -17.818 1.00 82.00 82 ILE A N 1
ATOM 677 C CA . ILE A 1 82 ? 8.511 -3.562 -17.303 1.00 82.00 82 ILE A CA 1
ATOM 678 C C . ILE A 1 82 ? 7.819 -3.038 -16.044 1.00 82.00 82 ILE A C 1
ATOM 680 O O . ILE A 1 82 ? 6.593 -3.030 -15.975 1.00 82.00 82 ILE A O 1
ATOM 684 N N . LEU A 1 83 ? 8.591 -2.517 -15.088 1.00 84.62 83 LEU A N 1
ATOM 685 C CA . LEU A 1 83 ? 8.065 -1.986 -13.834 1.00 84.62 83 LEU A CA 1
ATOM 686 C C . LEU A 1 83 ? 7.089 -0.827 -14.068 1.00 84.62 83 LEU A C 1
ATOM 688 O O . LEU A 1 83 ? 6.020 -0.787 -13.464 1.00 84.62 83 LEU A O 1
ATOM 692 N N . ARG A 1 84 ? 7.396 0.074 -15.009 1.00 88.25 84 ARG A N 1
ATOM 693 C CA . ARG A 1 84 ? 6.474 1.137 -15.424 1.00 88.25 84 ARG A CA 1
ATOM 694 C C . ARG A 1 84 ? 5.158 0.573 -15.953 1.00 88.25 84 ARG A C 1
ATOM 696 O O . ARG A 1 84 ? 4.106 1.044 -15.537 1.00 88.25 84 ARG A O 1
ATOM 703 N N . ASN A 1 85 ? 5.210 -0.431 -16.828 1.00 87.06 85 ASN A N 1
ATOM 704 C CA . ASN A 1 85 ? 4.005 -1.064 -17.371 1.00 87.06 85 ASN A CA 1
ATOM 705 C C . ASN A 1 85 ? 3.171 -1.737 -16.270 1.00 87.06 85 ASN A C 1
ATOM 707 O O . ASN A 1 85 ? 1.948 -1.653 -16.303 1.00 87.06 85 ASN A O 1
ATOM 711 N N . ARG A 1 86 ? 3.818 -2.351 -15.271 1.00 86.69 86 ARG A N 1
ATOM 712 C CA . ARG A 1 86 ? 3.151 -2.957 -14.104 1.00 86.69 86 ARG A CA 1
ATOM 713 C C . ARG A 1 86 ? 2.492 -1.924 -13.198 1.00 86.69 86 ARG A C 1
ATOM 715 O O . ARG A 1 86 ? 1.363 -2.120 -12.756 1.00 86.69 86 ARG A O 1
ATOM 722 N N . ILE A 1 87 ? 3.173 -0.808 -12.942 1.00 89.94 87 ILE A N 1
ATOM 723 C CA . ILE A 1 87 ? 2.575 0.318 -12.221 1.00 89.94 87 ILE A CA 1
ATOM 724 C C . ILE A 1 87 ? 1.374 0.836 -13.011 1.00 89.94 87 ILE A C 1
ATOM 726 O O . ILE A 1 87 ? 0.317 1.050 -12.426 1.00 89.94 87 ILE A O 1
ATOM 730 N N . ASP A 1 88 ? 1.503 1.016 -14.327 1.00 89.44 88 ASP A N 1
ATOM 731 C CA . ASP A 1 88 ? 0.441 1.550 -15.180 1.00 89.44 88 ASP A CA 1
ATOM 732 C C . ASP A 1 88 ? -0.773 0.616 -15.281 1.00 89.44 88 ASP A C 1
ATOM 734 O O . ASP A 1 88 ? -1.893 1.126 -15.260 1.00 89.44 88 ASP A O 1
ATOM 738 N N . SER A 1 89 ? -0.583 -0.709 -15.288 1.00 87.00 89 SER A N 1
ATOM 739 C CA . SER A 1 89 ? -1.693 -1.672 -15.333 1.00 87.00 89 SER A CA 1
ATOM 740 C C . SER A 1 89 ? -2.476 -1.782 -14.021 1.00 87.00 89 SER A C 1
ATOM 742 O O . SER A 1 89 ? -3.651 -2.136 -14.043 1.00 87.00 89 SER A O 1
ATOM 744 N N . CYS A 1 90 ? -1.876 -1.431 -12.879 1.00 89.62 90 CYS A N 1
ATOM 745 C CA . CYS A 1 90 ? -2.592 -1.376 -11.604 1.00 89.62 90 CYS A CA 1
ATOM 746 C C . CYS A 1 90 ? -3.549 -0.174 -11.548 1.00 89.62 90 CYS A C 1
ATOM 748 O O . CYS A 1 90 ? -3.195 0.937 -11.936 1.00 89.62 90 CYS A O 1
ATOM 750 N N . ALA A 1 91 ? -4.740 -0.338 -10.976 1.00 91.06 91 ALA A N 1
ATOM 751 C CA . ALA A 1 91 ? -5.687 0.766 -10.803 1.00 91.06 91 ALA A CA 1
ATOM 752 C C . ALA A 1 91 ? -5.243 1.772 -9.736 1.00 91.06 91 ALA A C 1
ATOM 754 O O . ALA A 1 91 ? -5.520 2.967 -9.845 1.00 91.06 91 ALA A O 1
ATOM 755 N N . LYS A 1 92 ? -4.552 1.294 -8.696 1.00 93.69 92 LYS A N 1
ATOM 756 C CA . LYS A 1 92 ? -4.125 2.113 -7.555 1.00 93.69 92 LYS A CA 1
ATOM 757 C C . LYS A 1 92 ? -2.663 1.903 -7.216 1.00 93.69 92 LYS A C 1
ATOM 759 O O . LYS A 1 92 ? -2.036 0.938 -7.650 1.00 93.69 92 LYS A O 1
ATOM 764 N N . PHE A 1 93 ? -2.146 2.814 -6.408 1.00 95.00 93 PHE A N 1
ATOM 765 C CA . PHE A 1 93 ? -0.775 2.814 -5.936 1.00 95.00 93 PHE A CA 1
ATOM 766 C C . PHE A 1 93 ? -0.748 3.048 -4.426 1.00 95.00 93 PHE A C 1
ATOM 768 O O . PHE A 1 93 ? -1.359 3.993 -3.925 1.00 95.00 93 PHE A O 1
ATOM 775 N N . ILE A 1 94 ? -0.028 2.196 -3.704 1.00 96.19 94 ILE A N 1
ATOM 776 C CA . ILE A 1 94 ? 0.309 2.393 -2.298 1.00 96.19 94 ILE A CA 1
ATOM 777 C C . ILE A 1 94 ? 1.824 2.484 -2.182 1.00 96.19 94 ILE A C 1
ATOM 779 O O . ILE A 1 94 ? 2.540 1.608 -2.658 1.00 96.19 94 ILE A O 1
ATOM 783 N N . LEU A 1 95 ? 2.301 3.507 -1.483 1.00 94.81 95 LEU A N 1
ATOM 784 C CA . LEU A 1 95 ? 3.680 3.605 -1.027 1.00 94.81 95 LEU A CA 1
ATOM 785 C C . LEU A 1 95 ? 3.760 3.220 0.448 1.00 94.81 95 LEU A C 1
ATOM 787 O O . LEU A 1 95 ? 3.191 3.904 1.299 1.00 94.81 95 LEU A O 1
ATOM 791 N N . LEU A 1 96 ? 4.489 2.152 0.764 1.00 94.06 96 LEU A N 1
ATOM 792 C CA . LEU A 1 96 ? 4.800 1.776 2.140 1.00 94.06 96 LEU A CA 1
ATOM 793 C C . LEU A 1 96 ? 5.912 2.682 2.685 1.00 94.06 96 LEU A C 1
ATOM 795 O O . LEU A 1 96 ? 7.098 2.491 2.409 1.00 94.06 96 LEU A O 1
ATOM 799 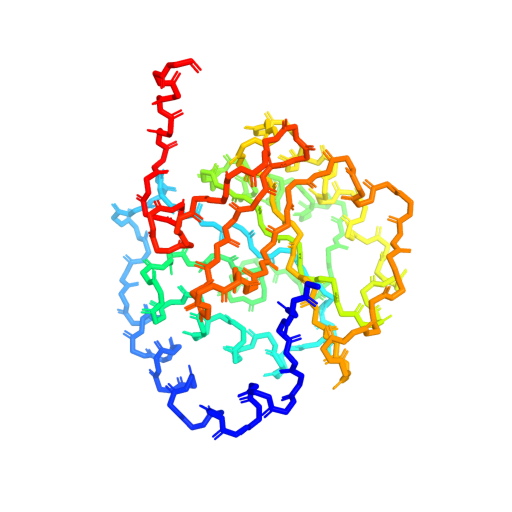N N . ALA A 1 97 ? 5.528 3.662 3.497 1.00 91.69 97 ALA A N 1
ATOM 800 C CA . ALA A 1 97 ? 6.451 4.577 4.154 1.00 91.69 97 ALA A CA 1
ATOM 801 C C . ALA A 1 97 ? 6.968 3.963 5.467 1.00 91.69 97 ALA A C 1
ATOM 803 O O . ALA A 1 97 ? 6.531 4.339 6.556 1.00 91.69 97 ALA A O 1
ATOM 804 N N . SER A 1 98 ? 7.899 3.009 5.358 1.00 87.88 98 SER A N 1
ATOM 805 C CA . SER A 1 98 ? 8.688 2.501 6.493 1.00 87.88 98 SER A CA 1
ATOM 806 C C . SER A 1 98 ? 9.765 3.520 6.915 1.00 87.88 98 SER A C 1
ATOM 808 O O . SER A 1 98 ? 10.129 4.382 6.104 1.00 87.88 98 SER A O 1
ATOM 810 N N . PRO A 1 99 ? 10.352 3.431 8.127 1.00 83.75 99 PRO A N 1
ATOM 811 C CA . PRO A 1 99 ? 11.436 4.328 8.552 1.00 83.75 99 PRO A CA 1
ATOM 812 C C . PRO A 1 99 ? 12.623 4.346 7.571 1.00 83.75 99 PRO A C 1
ATOM 814 O O . PRO A 1 99 ? 13.215 5.394 7.310 1.00 83.75 99 PRO A O 1
ATOM 817 N N . ASN A 1 100 ? 12.898 3.197 6.946 1.00 81.19 100 ASN A N 1
ATOM 818 C CA . ASN A 1 100 ? 14.011 3.009 6.016 1.00 81.19 100 ASN A CA 1
ATOM 819 C C . ASN A 1 100 ? 13.621 3.218 4.545 1.00 81.19 100 ASN A C 1
ATOM 821 O O . ASN A 1 100 ? 14.502 3.217 3.686 1.00 81.19 100 ASN A O 1
ATOM 825 N N . SER A 1 101 ? 12.335 3.434 4.224 1.00 78.88 101 SER A N 1
ATOM 826 C CA . SER A 1 101 ? 11.861 3.708 2.850 1.00 78.88 101 SER A CA 1
ATOM 827 C C . SER A 1 101 ? 12.644 4.845 2.186 1.00 78.88 101 SER A C 1
ATOM 829 O O . SER A 1 101 ? 12.920 4.832 0.987 1.00 78.88 101 SER A O 1
ATOM 831 N N . SER A 1 102 ? 13.094 5.790 3.008 1.00 71.69 102 SER A N 1
ATOM 832 C CA . SER A 1 102 ? 13.893 6.941 2.628 1.00 71.69 102 SER A CA 1
ATOM 833 C C . SER A 1 102 ? 15.206 6.626 1.900 1.00 71.69 102 SER A C 1
ATOM 835 O O . SER A 1 102 ? 15.684 7.460 1.127 1.00 71.69 102 SER A O 1
ATOM 837 N N . GLU A 1 103 ? 15.763 5.437 2.120 1.00 78.50 103 GLU A N 1
ATOM 838 C CA . GLU A 1 103 ? 17.026 4.978 1.541 1.00 78.50 103 GLU A CA 1
ATOM 839 C C . GLU A 1 103 ? 16.877 4.427 0.114 1.00 78.50 103 GLU A C 1
ATOM 841 O O . GLU A 1 103 ? 17.878 4.205 -0.573 1.00 78.50 103 GLU A O 1
ATOM 846 N N . SER A 1 104 ? 15.647 4.178 -0.349 1.00 79.19 104 SER A N 1
ATOM 847 C CA . SER A 1 104 ? 15.410 3.682 -1.704 1.00 79.19 104 SER A CA 1
ATOM 848 C C . SER A 1 104 ? 15.460 4.821 -2.718 1.00 79.19 104 SER A C 1
ATOM 850 O O . SER A 1 104 ? 14.662 5.756 -2.677 1.00 79.19 104 SER A O 1
ATOM 852 N N . LYS A 1 105 ? 16.367 4.705 -3.692 1.00 79.12 105 LYS A N 1
ATOM 853 C CA . LYS A 1 105 ? 16.438 5.621 -4.842 1.00 79.12 105 LYS A CA 1
ATOM 854 C C . LYS A 1 105 ? 15.294 5.413 -5.843 1.00 79.12 105 LYS A C 1
ATOM 856 O O . LYS A 1 105 ? 15.049 6.295 -6.656 1.00 79.12 105 LYS A O 1
ATOM 861 N N . TRP A 1 106 ? 14.610 4.270 -5.775 1.00 81.62 106 TRP A N 1
ATOM 862 C CA . TRP A 1 106 ? 13.545 3.886 -6.707 1.00 81.62 106 TRP A CA 1
ATOM 863 C C . TRP A 1 106 ? 12.173 4.385 -6.277 1.00 81.62 106 TRP A C 1
ATOM 865 O O . TRP A 1 106 ? 11.391 4.795 -7.126 1.00 81.62 106 TRP A O 1
ATOM 875 N N . ILE A 1 107 ? 11.921 4.463 -4.969 1.00 87.75 107 ILE A N 1
ATOM 876 C CA . ILE A 1 107 ? 10.633 4.906 -4.425 1.00 87.75 107 ILE A CA 1
ATOM 877 C C . ILE A 1 107 ? 10.185 6.273 -4.987 1.00 87.75 107 ILE A C 1
ATOM 879 O O . ILE A 1 107 ? 9.039 6.377 -5.419 1.00 87.75 107 ILE A O 1
ATOM 883 N N . PRO A 1 108 ? 11.037 7.321 -5.058 1.00 87.56 108 PRO A N 1
ATOM 884 C CA . PRO A 1 108 ? 10.634 8.589 -5.673 1.00 87.56 108 PRO A CA 1
ATOM 885 C C . PRO A 1 108 ? 10.258 8.461 -7.156 1.00 87.56 108 PRO A C 1
ATOM 887 O O . PRO A 1 108 ? 9.343 9.137 -7.619 1.00 87.56 108 PRO A O 1
ATOM 890 N N . TRP A 1 109 ? 10.953 7.595 -7.898 1.00 88.19 109 TRP A N 1
ATOM 891 C CA 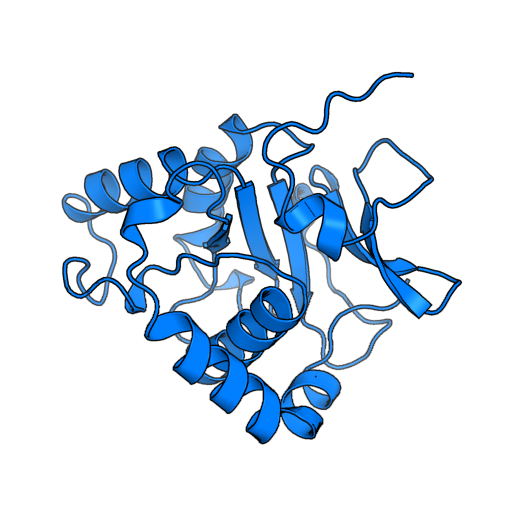. TRP A 1 109 ? 10.682 7.355 -9.315 1.00 88.19 109 TRP A CA 1
ATOM 892 C C . TRP A 1 109 ? 9.367 6.589 -9.515 1.00 88.19 109 TRP A C 1
ATOM 894 O O . TRP A 1 109 ? 8.540 7.008 -10.321 1.00 88.19 109 TRP A O 1
ATOM 904 N N . GLU A 1 110 ? 9.127 5.533 -8.733 1.00 90.44 110 GLU A N 1
ATOM 905 C CA . GLU A 1 110 ? 7.866 4.778 -8.735 1.00 90.44 110 GLU A CA 1
ATOM 906 C C . GLU A 1 110 ? 6.681 5.668 -8.356 1.00 90.44 110 GLU A C 1
ATOM 908 O O . GLU A 1 110 ? 5.650 5.641 -9.027 1.00 90.44 110 GLU A O 1
ATOM 913 N N . LEU A 1 111 ? 6.847 6.501 -7.323 1.00 91.06 111 LEU A N 1
ATOM 914 C CA . LEU A 1 111 ? 5.824 7.449 -6.898 1.00 91.06 111 LEU A CA 1
ATOM 915 C C . LEU A 1 111 ? 5.502 8.457 -8.003 1.00 91.06 111 LEU A C 1
ATOM 917 O O . LEU A 1 111 ? 4.330 8.705 -8.253 1.00 91.06 111 LEU A O 1
ATOM 921 N N . GLY A 1 112 ? 6.506 8.979 -8.715 1.00 91.06 112 GLY A N 1
ATOM 922 C CA . GLY A 1 112 ? 6.280 9.877 -9.852 1.00 91.06 112 GLY A CA 1
ATOM 923 C C . GLY A 1 112 ? 5.510 9.224 -11.008 1.00 91.06 112 GLY A C 1
ATOM 924 O O . GLY A 1 112 ? 4.757 9.891 -11.714 1.00 91.06 112 GLY A O 1
ATOM 925 N N . ILE A 1 113 ? 5.649 7.909 -11.201 1.00 91.81 113 ILE A N 1
ATOM 926 C CA . ILE A 1 113 ? 4.845 7.156 -12.175 1.00 91.81 113 ILE A CA 1
ATOM 927 C C . ILE A 1 113 ? 3.419 6.964 -11.650 1.00 91.81 113 ILE A C 1
ATOM 929 O O . ILE A 1 113 ? 2.468 7.203 -12.400 1.00 91.81 113 ILE A O 1
ATOM 933 N N . GLY A 1 114 ? 3.284 6.553 -10.385 1.00 91.38 114 GLY A N 1
ATOM 934 C CA . GLY A 1 114 ? 2.010 6.326 -9.703 1.00 91.38 114 GLY A CA 1
ATOM 935 C C . GLY A 1 114 ? 1.154 7.587 -9.573 1.00 91.38 114 GLY A C 1
ATOM 936 O O . GLY A 1 114 ? -0.063 7.504 -9.705 1.00 91.38 114 GLY A O 1
ATOM 937 N N . ASP A 1 115 ? 1.782 8.754 -9.419 1.00 91.62 115 ASP A N 1
ATOM 938 C CA . ASP A 1 115 ? 1.154 10.081 -9.350 1.00 91.62 115 ASP A CA 1
ATOM 939 C C . ASP A 1 115 ? 0.165 10.337 -10.499 1.00 91.62 115 ASP A C 1
ATOM 941 O O . ASP A 1 115 ? -0.918 10.890 -10.301 1.00 91.62 115 ASP A O 1
ATOM 945 N N . ARG A 1 116 ? 0.469 9.807 -11.692 1.00 91.50 116 ARG A N 1
ATOM 946 C CA . ARG A 1 116 ? -0.370 9.924 -12.896 1.00 91.50 116 ARG A CA 1
ATOM 947 C C . ARG A 1 116 ? -1.760 9.290 -12.752 1.00 91.50 116 ARG A C 1
ATOM 949 O O . ARG A 1 116 ? -2.630 9.567 -13.572 1.00 91.50 116 ARG A O 1
ATOM 956 N N . LYS A 1 117 ? -1.989 8.459 -11.728 1.00 90.44 117 LYS A N 1
ATOM 957 C CA . LYS A 1 117 ? -3.301 7.860 -11.411 1.00 90.44 117 LYS A CA 1
ATOM 958 C C . LYS A 1 117 ? -4.262 8.838 -10.727 1.00 90.44 117 LYS A C 1
ATOM 960 O O . LYS A 1 117 ? -5.450 8.534 -10.600 1.00 90.44 117 LYS A O 1
ATOM 965 N N . GLY A 1 118 ? -3.760 9.994 -10.290 1.00 90.00 118 GLY A N 1
ATOM 966 C CA . GLY A 1 118 ? -4.510 11.013 -9.565 1.00 90.00 118 GLY A CA 1
ATOM 967 C C . GLY A 1 118 ? -4.573 10.759 -8.057 1.00 90.00 118 GLY A C 1
ATOM 968 O O . GLY A 1 118 ? -4.516 9.624 -7.585 1.00 90.00 118 GLY A O 1
ATOM 969 N N . LEU A 1 119 ? -4.745 11.837 -7.288 1.00 88.00 119 LEU A N 1
ATOM 970 C CA . LEU A 1 119 ? -4.643 11.837 -5.818 1.00 88.00 119 LEU A CA 1
ATOM 971 C C . LEU A 1 119 ? -5.634 10.903 -5.104 1.00 88.00 119 LEU A C 1
ATOM 973 O O . LEU A 1 119 ? -5.402 10.521 -3.962 1.00 88.00 119 LEU A O 1
ATOM 977 N N . ASN A 1 120 ? -6.729 10.517 -5.763 1.00 90.88 120 ASN A N 1
ATOM 978 C CA . ASN A 1 120 ? -7.710 9.580 -5.210 1.00 90.88 120 ASN A CA 1
ATOM 979 C C . ASN A 1 120 ? -7.268 8.113 -5.306 1.00 90.88 120 ASN A C 1
ATOM 981 O O . ASN A 1 120 ? -7.862 7.267 -4.645 1.00 90.88 120 ASN A O 1
ATOM 985 N N . ASN A 1 121 ? -6.247 7.811 -6.111 1.00 92.69 121 ASN A N 1
ATOM 986 C CA . ASN A 1 121 ? -5.770 6.454 -6.387 1.00 92.69 121 ASN A CA 1
ATOM 987 C C . ASN A 1 121 ? -4.335 6.216 -5.900 1.00 92.69 121 ASN A C 1
ATOM 989 O O . ASN A 1 121 ? -3.801 5.123 -6.089 1.00 92.69 121 ASN A O 1
ATOM 993 N N . VAL A 1 122 ? -3.718 7.219 -5.271 1.00 94.56 122 VAL A N 1
ATOM 994 C CA . VAL A 1 122 ? -2.368 7.149 -4.710 1.00 94.56 122 VAL A CA 1
ATOM 995 C C . VAL A 1 122 ? -2.448 7.364 -3.207 1.00 94.56 122 VAL A C 1
ATOM 997 O O . VAL A 1 122 ? -2.947 8.392 -2.745 1.00 94.56 122 VAL A O 1
ATOM 1000 N N . ALA A 1 123 ? -1.949 6.392 -2.450 1.00 95.00 123 ALA A N 1
ATOM 1001 C CA . ALA A 1 123 ? -1.954 6.432 -1.000 1.00 95.00 123 ALA A CA 1
ATOM 1002 C C . ALA A 1 123 ? -0.562 6.203 -0.410 1.00 95.00 123 ALA A C 1
ATOM 1004 O O . ALA A 1 123 ? 0.210 5.364 -0.870 1.00 95.00 123 ALA A O 1
ATOM 1005 N N . ILE A 1 124 ? -0.276 6.911 0.673 1.00 94.69 124 ILE A N 1
ATOM 1006 C CA . ILE A 1 124 ? 0.841 6.639 1.563 1.00 94.69 124 ILE A CA 1
ATOM 1007 C C . ILE A 1 124 ? 0.328 5.739 2.683 1.00 94.69 124 ILE A C 1
ATOM 1009 O O . ILE A 1 124 ? -0.687 6.038 3.315 1.00 94.69 124 ILE A O 1
ATOM 1013 N N . LEU A 1 125 ? 1.029 4.640 2.940 1.00 95.12 125 LEU A N 1
ATOM 1014 C CA . LEU A 1 125 ? 0.809 3.761 4.082 1.00 95.12 125 LEU A CA 1
ATOM 1015 C C . LEU A 1 125 ? 1.977 3.932 5.060 1.00 95.12 125 LEU A C 1
ATOM 1017 O O . LEU A 1 125 ? 3.028 3.317 4.859 1.00 95.12 125 LEU A O 1
ATOM 1021 N N . PRO A 1 126 ? 1.836 4.767 6.102 1.00 93.25 126 PRO A N 1
ATOM 1022 C CA . PRO A 1 126 ? 2.858 4.900 7.129 1.00 93.25 126 PRO A CA 1
ATOM 1023 C C . PRO A 1 126 ? 2.986 3.608 7.932 1.00 93.25 126 PRO A C 1
ATOM 1025 O O . PRO A 1 126 ? 1.994 3.105 8.463 1.00 93.25 126 PRO A O 1
ATOM 1028 N N . LEU A 1 127 ? 4.215 3.104 8.049 1.00 92.00 127 LEU A N 1
ATOM 1029 C CA . LEU A 1 127 ? 4.571 2.022 8.958 1.00 92.00 127 LEU A CA 1
ATOM 1030 C C . LEU A 1 127 ? 5.516 2.575 10.023 1.00 92.00 127 LEU A C 1
ATOM 1032 O O . LEU A 1 127 ? 6.634 2.987 9.718 1.00 92.00 127 LEU A O 1
ATOM 1036 N N . VAL A 1 128 ? 5.052 2.602 11.269 1.00 89.44 128 VAL A N 1
ATOM 1037 C CA . VAL A 1 128 ? 5.724 3.299 12.374 1.00 89.44 128 VAL A CA 1
ATOM 1038 C C . VAL A 1 128 ? 5.986 2.371 13.557 1.00 89.44 128 VAL A C 1
ATOM 1040 O O . VAL A 1 128 ? 5.309 1.363 13.743 1.00 89.44 128 VAL A O 1
ATOM 1043 N N . GLU A 1 129 ? 6.971 2.695 14.389 1.00 84.81 129 GLU A N 1
ATOM 1044 C CA . GLU A 1 129 ? 7.188 1.965 15.648 1.00 84.81 129 GLU A CA 1
ATOM 1045 C C . GLU A 1 129 ? 6.095 2.294 16.667 1.00 84.81 129 GLU A C 1
ATOM 1047 O O . GLU A 1 129 ? 5.499 1.404 17.267 1.00 84.81 129 GLU A O 1
ATOM 1052 N N . ASN A 1 130 ? 5.777 3.582 16.801 1.00 79.75 130 ASN A N 1
ATOM 1053 C CA . ASN A 1 130 ? 4.736 4.078 17.688 1.00 79.75 130 ASN A CA 1
ATOM 1054 C C . ASN A 1 130 ? 3.690 4.852 16.880 1.00 79.75 130 ASN A C 1
ATOM 1056 O O . ASN A 1 130 ? 4.048 5.622 15.989 1.00 79.75 130 ASN A O 1
ATOM 1060 N N . ARG A 1 131 ? 2.404 4.654 17.201 1.00 72.94 131 ARG A N 1
ATOM 1061 C CA . ARG A 1 131 ? 1.242 5.147 16.439 1.00 72.94 131 ARG A CA 1
ATOM 1062 C C . ARG A 1 131 ? 1.250 6.654 16.189 1.00 72.94 131 ARG A C 1
ATOM 1064 O O . ARG A 1 131 ? 0.646 7.075 15.209 1.00 72.94 131 ARG A O 1
ATOM 1071 N N . ASP A 1 132 ? 1.942 7.418 17.031 1.00 65.06 132 ASP A N 1
ATOM 1072 C CA . ASP A 1 132 ? 1.978 8.883 16.991 1.00 65.06 132 ASP A CA 1
ATOM 1073 C C . ASP A 1 132 ? 3.278 9.461 16.401 1.00 65.06 132 ASP A C 1
ATOM 1075 O O . ASP A 1 132 ? 3.419 10.677 16.301 1.00 65.06 132 ASP A O 1
ATOM 1079 N N . ASN A 1 133 ? 4.243 8.620 16.011 1.00 63.81 133 ASN A N 1
ATOM 1080 C CA . ASN A 1 133 ? 5.566 9.069 15.570 1.00 63.81 133 ASN A CA 1
ATOM 1081 C C . ASN A 1 133 ? 5.836 8.688 14.110 1.00 63.81 133 ASN A C 1
ATOM 1083 O O . ASN A 1 133 ? 6.605 7.769 13.819 1.00 63.81 133 ASN A O 1
ATOM 1087 N N . TRP A 1 134 ? 5.204 9.414 13.188 1.00 69.38 134 TRP A N 1
ATOM 1088 C CA . TRP A 1 134 ? 5.573 9.377 11.776 1.00 69.38 134 TRP A CA 1
ATOM 1089 C C . TRP A 1 134 ? 6.432 10.598 11.437 1.00 69.38 134 TRP A C 1
ATOM 1091 O O . TRP A 1 134 ? 5.958 11.732 11.458 1.00 69.38 134 TRP A O 1
ATOM 1101 N N . LYS A 1 135 ? 7.714 10.376 11.125 1.00 64.62 135 LYS A N 1
ATOM 1102 C CA . LYS A 1 135 ? 8.583 11.412 10.548 1.00 64.62 135 LYS A CA 1
ATOM 1103 C C . LYS A 1 135 ? 8.283 11.511 9.057 1.00 64.62 135 LYS A C 1
ATOM 1105 O O . LYS A 1 135 ? 8.906 10.833 8.240 1.00 64.62 135 LYS A O 1
ATOM 1110 N N . GLU A 1 136 ? 7.255 12.286 8.741 1.00 63.56 136 GLU A N 1
ATOM 1111 C CA . GLU A 1 136 ? 6.754 12.459 7.380 1.00 63.56 136 GLU A CA 1
ATOM 1112 C C . GLU A 1 136 ? 7.827 13.070 6.468 1.00 63.56 136 GLU A C 1
ATOM 1114 O O . GLU A 1 136 ? 8.658 13.871 6.900 1.00 63.56 136 GLU A O 1
ATOM 1119 N N . ARG A 1 137 ? 7.796 12.719 5.179 1.00 68.88 137 ARG A N 1
ATOM 1120 C CA . ARG A 1 137 ? 8.490 13.504 4.153 1.00 68.88 137 ARG A CA 1
ATOM 1121 C C . ARG A 1 137 ? 7.554 14.603 3.679 1.00 68.88 137 ARG A C 1
ATOM 1123 O O . ARG A 1 137 ? 6.383 14.326 3.444 1.00 68.88 137 ARG A O 1
ATOM 1130 N N . GLU A 1 138 ? 8.080 15.805 3.463 1.00 70.62 138 GLU A N 1
ATOM 1131 C CA . GLU A 1 138 ? 7.278 16.978 3.074 1.00 70.62 138 GLU A CA 1
ATOM 1132 C C . GLU A 1 138 ? 6.379 16.701 1.857 1.00 70.62 138 GLU A C 1
ATOM 1134 O O . GLU A 1 138 ? 5.198 17.034 1.864 1.00 70.62 138 GLU A O 1
ATOM 1139 N N . TYR A 1 139 ? 6.893 16.000 0.841 1.00 79.69 139 TYR A N 1
ATOM 1140 C CA . TYR A 1 139 ? 6.122 15.705 -0.369 1.00 79.69 139 TYR A CA 1
ATOM 1141 C C . TYR A 1 139 ? 5.076 14.587 -0.199 1.00 79.69 139 TYR A C 1
ATOM 1143 O O . TYR A 1 139 ? 4.207 14.443 -1.054 1.00 79.69 139 TYR A O 1
ATOM 1151 N N . TYR A 1 140 ? 5.106 13.797 0.883 1.00 85.56 140 TYR A N 1
ATOM 1152 C CA . TYR A 1 140 ? 4.057 12.801 1.143 1.00 85.56 140 TYR A CA 1
ATOM 1153 C C . TYR A 1 140 ? 2.714 13.450 1.480 1.00 85.56 140 TYR A C 1
ATOM 1155 O O . TYR A 1 140 ? 1.677 12.854 1.207 1.00 85.56 140 TYR A O 1
ATOM 1163 N N . GLN A 1 141 ? 2.724 14.683 1.990 1.00 82.56 141 GLN A N 1
ATOM 1164 C CA . GLN A 1 141 ? 1.514 15.432 2.349 1.00 82.56 141 GLN A CA 1
ATOM 1165 C C . GLN A 1 141 ? 0.657 15.812 1.132 1.00 82.56 141 GLN A C 1
ATOM 1167 O O . GLN A 1 141 ? -0.502 16.192 1.275 1.00 82.56 141 GLN A O 1
ATOM 1172 N N . ILE A 1 142 ? 1.216 15.686 -0.075 1.00 87.56 142 ILE A N 1
ATOM 1173 C CA . ILE A 1 142 ? 0.507 15.899 -1.341 1.00 87.56 142 ILE A CA 1
ATOM 1174 C C . ILE A 1 142 ? -0.449 14.732 -1.637 1.00 87.56 142 ILE A C 1
ATOM 1176 O O . ILE A 1 142 ? -1.418 14.902 -2.372 1.00 87.56 142 ILE A O 1
ATOM 1180 N N . TYR A 1 143 ? -0.204 13.555 -1.059 1.00 91.62 143 TYR A N 1
ATOM 1181 C CA . TYR A 1 143 ? -0.932 12.320 -1.338 1.00 91.62 143 TYR A CA 1
ATOM 1182 C C . TYR A 1 143 ? -1.893 11.950 -0.216 1.00 91.62 143 TYR A C 1
ATOM 1184 O O . TYR A 1 143 ? -1.761 12.396 0.924 1.00 91.62 143 TYR A O 1
ATOM 1192 N N . GLY A 1 144 ? -2.880 11.112 -0.536 1.00 92.31 144 GLY A N 1
ATOM 1193 C CA . GLY A 1 144 ? -3.755 10.582 0.498 1.00 92.31 144 GLY A CA 1
ATOM 1194 C C . GLY A 1 144 ? -3.009 9.626 1.424 1.00 92.31 144 GLY A C 1
ATOM 1195 O O . GLY A 1 144 ? -1.993 9.049 1.043 1.00 92.31 144 GLY A O 1
ATOM 1196 N N . SER A 1 145 ? -3.510 9.429 2.638 1.00 93.00 145 SER A N 1
ATOM 1197 C CA . SER A 1 145 ? -2.895 8.546 3.628 1.00 93.00 145 SER A CA 1
ATOM 1198 C C . SER A 1 145 ? -3.859 7.471 4.115 1.00 93.00 145 SER A C 1
ATOM 1200 O O . SER A 1 145 ? -5.073 7.672 4.219 1.00 93.00 145 SER A O 1
ATOM 1202 N N . ILE A 1 146 ? -3.306 6.297 4.410 1.00 94.81 146 ILE A N 1
ATOM 1203 C CA . ILE A 1 146 ? -4.012 5.211 5.080 1.00 94.81 146 ILE A CA 1
ATOM 1204 C C . ILE A 1 146 ? -3.778 5.337 6.581 1.00 94.81 146 ILE A C 1
ATOM 1206 O O . ILE A 1 146 ? -2.643 5.298 7.056 1.00 94.81 146 ILE A O 1
ATOM 1210 N N . GLN A 1 147 ? -4.865 5.459 7.335 1.00 92.31 147 GLN A N 1
ATOM 1211 C CA . GLN A 1 147 ? -4.820 5.622 8.785 1.00 92.31 147 GLN A CA 1
ATOM 1212 C C . GLN A 1 147 ? -6.101 5.109 9.444 1.00 92.31 147 GLN A C 1
ATOM 1214 O O . GLN A 1 147 ? -7.139 4.914 8.806 1.00 92.31 147 GLN A O 1
ATOM 1219 N N . ILE A 1 148 ? -6.033 4.911 10.753 1.00 91.06 148 ILE A N 1
ATOM 1220 C CA . ILE A 1 148 ? -7.176 4.551 11.581 1.00 91.06 148 ILE A CA 1
ATOM 1221 C C . ILE A 1 148 ? -7.981 5.823 11.881 1.00 91.06 148 ILE A C 1
ATOM 1223 O O . ILE A 1 148 ? -7.462 6.816 12.399 1.00 91.06 148 ILE A O 1
ATOM 1227 N N . SER A 1 149 ? -9.268 5.786 11.543 1.00 90.06 149 SER A N 1
ATOM 1228 C CA . SER A 1 149 ? -10.244 6.826 11.877 1.00 90.06 149 SER A CA 1
ATOM 1229 C C . SER A 1 149 ? -10.503 6.909 13.387 1.00 90.06 149 SER A C 1
ATOM 1231 O O . SER A 1 149 ? -10.211 5.981 14.138 1.00 90.06 149 SER A O 1
ATOM 1233 N N . GLN A 1 150 ? -11.147 7.986 13.846 1.00 85.19 150 GLN A N 1
ATOM 1234 C CA . GLN A 1 150 ? -11.556 8.130 15.256 1.00 85.19 150 GLN A CA 1
ATOM 1235 C C . GLN A 1 150 ? -12.469 6.991 15.748 1.00 85.19 150 GLN A C 1
ATOM 1237 O O . GLN A 1 150 ? -12.546 6.729 16.941 1.00 85.19 150 GLN A O 1
ATOM 1242 N N . GLN A 1 151 ? -13.141 6.301 14.826 1.00 86.00 151 GLN A N 1
ATOM 1243 C CA . GLN A 1 151 ? -14.028 5.169 15.102 1.00 86.00 151 GLN A CA 1
ATOM 1244 C C . GLN A 1 151 ? -13.287 3.821 15.134 1.00 86.00 151 GLN A C 1
ATOM 1246 O O . GLN A 1 151 ? -13.926 2.780 15.234 1.00 86.00 151 GLN A O 1
ATOM 1251 N N . GLY A 1 152 ? -11.957 3.813 14.994 1.00 88.50 152 GLY A N 1
ATOM 1252 C CA . GLY A 1 152 ? -11.143 2.594 15.018 1.00 88.50 152 GLY A CA 1
ATOM 1253 C C . GLY A 1 152 ? -11.077 1.832 13.690 1.00 88.50 152 GLY A C 1
ATOM 1254 O O . GLY A 1 152 ? -10.430 0.792 13.624 1.00 88.50 152 GLY A O 1
ATOM 1255 N N . ASN A 1 153 ? -11.696 2.342 12.622 1.00 91.75 153 ASN A N 1
ATOM 1256 C CA . ASN A 1 153 ? -11.694 1.696 11.306 1.00 91.75 153 ASN A CA 1
ATOM 1257 C C . ASN A 1 153 ? -10.545 2.196 10.427 1.00 91.75 153 ASN A C 1
ATOM 1259 O O . ASN A 1 153 ? -10.290 3.403 10.397 1.00 91.75 153 ASN A O 1
ATOM 1263 N N . TRP A 1 154 ? -9.926 1.293 9.661 1.00 95.12 154 TRP A N 1
ATOM 1264 C CA . TRP A 1 154 ? -8.976 1.642 8.604 1.00 95.12 154 TRP A CA 1
ATOM 1265 C C . TRP A 1 154 ? -9.666 2.406 7.478 1.00 95.12 154 TRP A C 1
ATOM 1267 O O . TRP A 1 154 ? -10.631 1.916 6.885 1.00 95.12 154 TRP A O 1
ATOM 1277 N N . CYS A 1 155 ? -9.142 3.587 7.162 1.00 95.00 155 CYS A N 1
ATOM 1278 C CA . CYS A 1 155 ? -9.662 4.447 6.113 1.00 95.00 155 CYS A CA 1
ATOM 1279 C C . CYS A 1 155 ? -8.531 5.052 5.272 1.00 95.00 155 CYS A C 1
ATOM 1281 O O . CYS A 1 155 ? -7.424 5.285 5.758 1.00 95.00 155 CYS A O 1
ATOM 1283 N N . PHE A 1 156 ? -8.851 5.346 4.017 1.00 94.56 156 PHE A N 1
ATOM 1284 C CA . PHE A 1 156 ? -8.080 6.216 3.143 1.00 94.56 156 PHE A CA 1
ATOM 1285 C C . PHE A 1 156 ? -8.585 7.656 3.281 1.00 94.56 156 PHE A C 1
ATOM 1287 O O . PHE A 1 156 ? -9.790 7.912 3.210 1.00 94.56 156 PHE A O 1
ATOM 1294 N N . PHE A 1 157 ? -7.669 8.600 3.471 1.00 91.62 157 PHE A N 1
ATOM 1295 C CA . PHE A 1 157 ? -7.958 10.026 3.560 1.00 91.62 157 PHE A CA 1
ATOM 1296 C C . PHE A 1 157 ? -7.230 10.748 2.441 1.00 91.62 157 PHE A C 1
ATOM 1298 O O . PHE A 1 157 ? -6.008 10.745 2.396 1.00 91.62 157 PHE A O 1
ATOM 1305 N N . THR A 1 158 ? -7.971 11.389 1.543 1.00 88.06 158 THR A N 1
ATOM 1306 C CA . THR A 1 158 ? -7.371 12.291 0.552 1.00 88.06 158 THR A CA 1
ATOM 1307 C C . THR A 1 158 ? -6.836 13.551 1.245 1.00 88.06 158 THR A C 1
ATOM 1309 O O . THR A 1 158 ? -7.466 13.982 2.213 1.00 88.06 158 THR A O 1
ATOM 1312 N N . PRO A 1 159 ? -5.814 14.234 0.701 1.00 79.94 159 PRO A N 1
ATOM 1313 C CA . PRO A 1 159 ? -5.295 15.482 1.279 1.00 79.94 159 PRO A CA 1
ATOM 1314 C C . PRO A 1 159 ? -6.357 16.581 1.421 1.00 79.94 159 PRO A C 1
ATOM 1316 O O . PRO A 1 159 ? -6.264 17.449 2.280 1.00 79.94 159 PRO A O 1
ATOM 1319 N N . GLN A 1 160 ? -7.371 16.553 0.551 1.00 74.38 160 GLN A N 1
ATOM 1320 C CA . GLN A 1 160 ? -8.360 17.621 0.394 1.00 74.38 160 GLN A CA 1
ATOM 1321 C C . GLN A 1 160 ? -9.664 17.381 1.177 1.00 74.38 160 GLN A C 1
ATOM 1323 O O . GLN A 1 160 ? -10.445 18.314 1.345 1.00 74.38 160 GLN A O 1
ATOM 1328 N N . LYS A 1 161 ? -9.936 16.152 1.651 1.00 69.62 161 LYS A N 1
ATOM 1329 C CA . LYS A 1 161 ? -11.205 15.799 2.322 1.00 69.62 161 LYS A CA 1
ATOM 1330 C C . LYS A 1 161 ? -11.004 15.501 3.801 1.00 69.62 161 LYS A C 1
ATOM 1332 O O . LYS A 1 161 ? -10.111 14.757 4.187 1.00 69.62 161 LYS A O 1
ATOM 1337 N N . SER A 1 162 ? -11.930 15.997 4.619 1.00 70.31 162 SER A N 1
ATOM 1338 C CA . SER A 1 162 ? -11.980 15.732 6.062 1.00 70.31 162 SER A CA 1
ATOM 1339 C C . SER A 1 162 ? -12.552 14.352 6.414 1.00 70.31 162 SER A C 1
ATOM 1341 O O . SER A 1 162 ? -12.251 13.812 7.479 1.00 70.31 162 SER A O 1
ATOM 1343 N N . LYS A 1 163 ? -13.371 13.759 5.533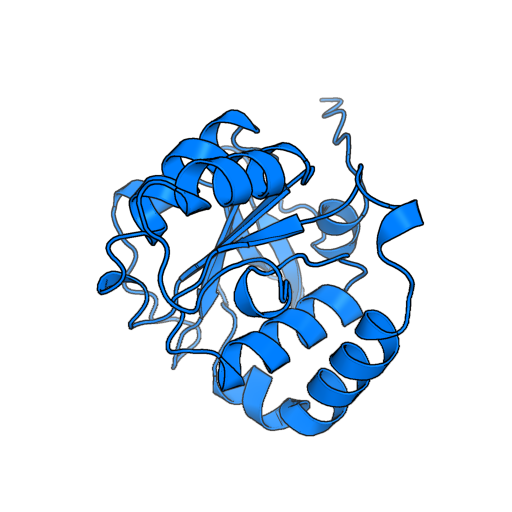 1.00 82.81 163 LYS A N 1
ATOM 1344 C CA . LYS A 1 163 ? -13.997 12.447 5.742 1.00 82.81 163 LYS A CA 1
ATOM 1345 C C . LYS A 1 163 ? -13.224 11.354 5.002 1.00 82.81 163 LYS A C 1
ATOM 1347 O O . LYS A 1 163 ? -13.082 11.416 3.784 1.00 82.81 163 LYS A O 1
ATOM 1352 N N . GLY A 1 164 ? -12.769 10.346 5.745 1.00 88.44 164 GLY A N 1
ATOM 1353 C CA . GLY A 1 164 ? -12.097 9.173 5.187 1.00 88.44 164 GLY A CA 1
ATOM 1354 C C . GLY A 1 164 ? -13.066 8.185 4.532 1.00 88.44 164 GLY A C 1
ATOM 1355 O O . GLY A 1 164 ? -14.197 8.013 4.992 1.00 88.44 164 GLY A O 1
ATOM 1356 N N . ILE A 1 165 ? -12.595 7.519 3.480 1.00 92.50 165 ILE A N 1
ATOM 1357 C CA . ILE A 1 165 ? -13.255 6.397 2.797 1.00 92.50 165 ILE A CA 1
ATOM 1358 C C . ILE A 1 165 ? -12.795 5.110 3.480 1.00 92.50 165 ILE A C 1
ATOM 1360 O O . ILE A 1 165 ? -11.609 4.983 3.782 1.00 92.50 165 ILE A O 1
ATOM 1364 N N . LYS A 1 166 ? -13.688 4.147 3.738 1.00 94.56 166 LYS A N 1
ATOM 1365 C CA . LYS A 1 166 ? -13.272 2.865 4.336 1.00 94.56 166 LYS A CA 1
ATOM 1366 C C . LYS A 1 166 ? -12.220 2.202 3.451 1.00 94.56 166 LYS A C 1
ATOM 1368 O O . LYS A 1 166 ? -12.376 2.149 2.235 1.00 94.56 166 LYS A O 1
ATOM 1373 N N . LEU A 1 167 ? -11.156 1.673 4.052 1.00 94.94 167 LEU A N 1
ATOM 1374 C CA . LEU A 1 167 ? -10.046 1.119 3.276 1.00 94.94 167 LEU A CA 1
ATOM 1375 C C . LEU A 1 167 ? -10.483 -0.082 2.426 1.00 94.94 167 LEU A C 1
ATOM 1377 O O . LEU A 1 167 ? -10.027 -0.223 1.299 1.00 94.94 167 LEU A O 1
ATOM 1381 N N . THR A 1 168 ? -11.425 -0.888 2.920 1.00 93.12 168 THR A N 1
ATOM 1382 C CA . THR A 1 168 ? -12.022 -1.999 2.161 1.00 93.12 168 THR A CA 1
ATOM 1383 C C . THR A 1 168 ? -12.716 -1.528 0.879 1.00 93.12 168 THR A C 1
ATOM 1385 O O . THR A 1 168 ? -12.553 -2.129 -0.180 1.00 93.12 168 THR A O 1
ATOM 1388 N N . GLU A 1 169 ? -13.455 -0.422 0.955 1.00 92.75 169 GLU A N 1
ATOM 1389 C CA . GLU A 1 169 ? -14.142 0.202 -0.180 1.00 92.75 169 GLU A CA 1
ATOM 1390 C C . GLU A 1 169 ? -13.137 0.809 -1.165 1.00 92.75 169 GLU A C 1
ATOM 1392 O O . GLU A 1 169 ? -13.221 0.585 -2.371 1.00 92.75 169 GLU A O 1
ATOM 1397 N N . TRP A 1 170 ? -12.135 1.526 -0.649 1.00 93.25 170 TRP A N 1
ATOM 1398 C CA . TRP A 1 170 ? -11.093 2.124 -1.478 1.00 93.25 170 TRP A CA 1
ATOM 1399 C C . TRP A 1 170 ? -10.266 1.065 -2.215 1.00 93.25 170 TRP A C 1
ATOM 1401 O O . TRP A 1 170 ? -9.982 1.221 -3.398 1.00 93.25 170 TRP A O 1
ATOM 1411 N N . LEU A 1 171 ? -9.908 -0.045 -1.566 1.00 91.88 171 LEU A N 1
ATOM 1412 C CA . LEU A 1 171 ? -9.128 -1.112 -2.198 1.00 91.88 171 LEU A CA 1
ATOM 1413 C C . LEU A 1 171 ? -9.899 -1.827 -3.318 1.00 91.88 171 LEU A C 1
ATOM 1415 O O . LEU A 1 171 ? -9.286 -2.206 -4.311 1.00 91.88 171 LEU A O 1
ATOM 1419 N N . THR A 1 172 ? -11.220 -1.976 -3.194 1.00 87.81 172 THR A N 1
ATOM 1420 C CA . THR A 1 172 ? -12.031 -2.813 -4.100 1.00 87.81 172 THR A CA 1
ATOM 1421 C C . THR A 1 172 ? -12.685 -2.055 -5.260 1.00 87.81 172 THR A C 1
ATOM 1423 O O . THR A 1 172 ? -12.919 -2.653 -6.307 1.00 87.81 172 THR A O 1
ATOM 1426 N N . ASN A 1 173 ? -12.920 -0.744 -5.136 1.00 83.25 173 ASN A N 1
ATOM 1427 C CA . ASN A 1 173 ? -13.569 0.055 -6.184 1.00 83.25 173 ASN A CA 1
ATOM 1428 C C . ASN A 1 173 ? -12.550 0.752 -7.100 1.00 83.25 173 ASN A C 1
ATOM 1430 O O . ASN A 1 173 ? -11.878 1.683 -6.662 1.00 83.25 173 ASN A O 1
ATOM 1434 N N . SER A 1 174 ? -12.420 0.358 -8.372 1.00 64.56 174 SER A N 1
ATOM 1435 C CA . SER A 1 174 ? -11.547 1.033 -9.364 1.00 64.56 174 SER A CA 1
ATOM 1436 C C . SER A 1 174 ? -12.013 2.433 -9.758 1.00 64.56 174 SER A C 1
ATOM 1438 O O . SER A 1 174 ? -11.199 3.263 -10.155 1.00 64.56 174 SER A O 1
ATOM 1440 N N . SER A 1 175 ? -13.299 2.725 -9.603 1.00 54.88 175 SER A N 1
ATOM 1441 C CA . SER A 1 175 ? -13.899 4.014 -9.932 1.00 54.88 175 SER A CA 1
ATOM 1442 C C . SER A 1 175 ? -14.641 4.563 -8.721 1.00 54.88 175 SER A C 1
ATOM 1444 O O . SER A 1 175 ? -15.836 4.333 -8.545 1.00 54.88 175 SER A O 1
ATOM 1446 N N . LEU A 1 176 ? -13.935 5.325 -7.885 1.00 53.34 176 LEU A N 1
ATOM 1447 C CA . LEU A 1 176 ? -14.598 6.286 -7.010 1.00 53.34 176 LEU A CA 1
ATOM 1448 C C . LEU A 1 176 ? -15.123 7.418 -7.901 1.00 53.34 176 LEU A C 1
ATOM 1450 O O . LEU A 1 176 ? -14.461 8.440 -8.078 1.00 53.34 176 LEU A O 1
ATOM 1454 N N . LEU A 1 177 ? -16.303 7.218 -8.499 1.00 39.84 177 LEU A N 1
ATOM 1455 C CA . LEU A 1 177 ? -17.139 8.334 -8.926 1.00 39.84 177 LEU A CA 1
ATOM 1456 C C . LEU A 1 177 ? -17.491 9.086 -7.648 1.00 39.84 177 LEU A C 1
ATOM 1458 O O . LEU A 1 177 ? -18.359 8.683 -6.878 1.00 39.84 177 LEU A O 1
ATOM 1462 N N . LEU A 1 178 ? -16.723 10.132 -7.369 1.00 41.03 178 LEU A N 1
ATOM 1463 C CA . LEU A 1 178 ? -17.063 11.082 -6.332 1.00 41.03 178 LEU A CA 1
ATOM 1464 C C . LEU A 1 178 ? -18.270 11.870 -6.845 1.00 41.03 178 LEU A C 1
ATOM 1466 O O . LEU A 1 178 ? -18.106 12.907 -7.479 1.00 41.03 178 LEU A O 1
ATOM 1470 N N . GLU A 1 179 ? -19.476 11.355 -6.616 1.00 33.12 179 GLU A N 1
ATOM 1471 C CA . GLU A 1 179 ? -20.646 12.224 -6.553 1.00 33.12 179 GLU A CA 1
ATOM 1472 C C . GLU A 1 179 ? -20.540 13.074 -5.279 1.00 33.12 179 GLU A C 1
ATOM 1474 O O . GLU A 1 179 ? -20.351 12.541 -4.179 1.00 33.12 179 GLU A O 1
ATOM 1479 N N . GLY A 1 180 ? -20.638 14.395 -5.450 1.00 34.91 180 GLY A N 1
ATOM 1480 C CA . GLY A 1 180 ? -20.669 15.396 -4.380 1.00 34.91 180 GLY A CA 1
ATOM 1481 C C . GLY A 1 180 ? -19.570 16.434 -4.501 1.00 34.91 180 GLY A C 1
ATOM 1482 O O . GLY A 1 180 ? -18.518 16.232 -3.849 1.00 34.91 180 GLY A O 1
#

pLDDT: mean 81.73, std 14.25, range [33.12, 96.19]

Sequence (180 aa):
MAYLTFDYLNQRSGILKEAFENRSMYNFDDFEQNRVFLSHRHRDIDIVKNVIGFLQELGGTIYVDYLDDVLPDKTNFETAAILRNRIDSCAKFILLASPNSSESKWIPWELGIGDRKGLNNVAILPLVENRDNWKEREYYQIYGSIQISQQGNWCFFTPQKSKGIKLTEWLTNSSLLLEG

Radius of gyration: 15.33 Å; chains: 1; bounding box: 39×37×37 Å